Protein AF-A0A645IFI9-F1 (afdb_monomer)

Secondary structure (DSSP, 8-state):
-EEE-TT--EEE--GGGEEEEEEETTEEEEEESS-EEEESS-HHHHHHHHGGGTEEE-SSSEEEEGGGEEEEEEEGGGEEEEEETTS-EEEEPTTTHHHHHHHHT-

Sequence (106 aa):
MYAWDADKSTILLSPATVLYAESVEENTFLYCKKVVYQTPLTLAELELRCSALGFQRVSRTMVANLHRIHSLKSCAAARIEATMENGERIMVSRHYAPLLKERLGV

Solvent-accessible surface area (backbone atoms only — not comparable to full-atom values): 5799 Å² total; per-residue (Å²): 83,71,29,24,46,92,85,66,48,83,40,86,43,60,72,88,58,40,40,33,33,40,56,55,94,94,40,28,34,38,38,32,80,88,53,65,29,38,32,92,57,49,68,68,53,47,27,67,78,32,37,95,70,33,28,36,65,26,43,100,47,33,30,36,20,61,84,37,52,66,48,79,40,87,42,82,84,62,19,31,40,38,28,31,75,71,69,52,74,45,71,25,34,51,88,29,34,62,61,54,29,58,78,69,76,99

pLDDT: mean 95.74, std 3.39, range [74.69, 98.56]

Structure (mmCIF, N/CA/C/O backbone):
data_AF-A0A645IFI9-F1
#
_entry.id   AF-A0A645IFI9-F1
#
loop_
_atom_site.group_PDB
_atom_site.id
_atom_site.type_symbol
_atom_site.label_atom_id
_atom_site.label_alt_id
_atom_site.label_comp_id
_atom_site.label_asym_id
_atom_site.label_entity_id
_atom_site.label_seq_id
_atom_site.pdbx_PDB_ins_code
_atom_site.Cartn_x
_atom_site.Cartn_y
_atom_site.Cartn_z
_atom_site.occupancy
_atom_site.B_iso_or_equiv
_atom_site.auth_seq_id
_atom_site.auth_comp_id
_atom_site.auth_asym_id
_atom_site.auth_atom_id
_atom_site.pdbx_PDB_model_num
ATOM 1 N N . MET A 1 1 ? -5.487 -5.945 12.256 1.00 92.69 1 MET A N 1
ATOM 2 C CA . MET A 1 1 ? -5.023 -4.611 12.688 1.00 92.69 1 MET A CA 1
ATOM 3 C C . MET A 1 1 ? -6.231 -3.780 13.081 1.00 92.69 1 MET A C 1
ATOM 5 O O . MET A 1 1 ? -7.289 -3.997 12.504 1.00 92.69 1 MET A O 1
ATOM 9 N N . TYR A 1 2 ? -6.093 -2.887 14.060 1.00 94.12 2 TYR A N 1
ATOM 10 C CA . TYR A 1 2 ? -7.174 -1.967 14.419 1.00 94.12 2 TYR A CA 1
ATOM 11 C C . TYR A 1 2 ? -7.282 -0.843 13.390 1.00 94.12 2 TYR A C 1
ATOM 13 O O . TYR A 1 2 ? -6.267 -0.286 12.955 1.00 94.12 2 TYR A O 1
ATOM 21 N N . ALA A 1 3 ? -8.514 -0.533 13.009 1.00 97.19 3 ALA A N 1
ATOM 22 C CA . ALA A 1 3 ? -8.846 0.558 12.112 1.00 97.19 3 ALA A CA 1
ATOM 23 C C . ALA A 1 3 ? -10.213 1.149 12.489 1.00 97.19 3 ALA A C 1
ATOM 25 O O . ALA A 1 3 ? -10.975 0.524 13.226 1.00 97.19 3 ALA A O 1
ATOM 26 N N . TRP A 1 4 ? -10.516 2.335 11.978 1.00 97.75 4 TRP A N 1
ATOM 27 C CA . TRP A 1 4 ? -11.782 3.032 12.145 1.00 97.75 4 TRP A CA 1
ATOM 28 C C . TRP A 1 4 ? -12.462 3.207 10.796 1.00 97.75 4 TRP A C 1
ATOM 30 O O . TRP A 1 4 ? -11.810 3.581 9.821 1.00 97.75 4 TRP A O 1
ATOM 40 N N . ASP A 1 5 ? -13.756 2.928 10.737 1.00 95.69 5 ASP A N 1
ATOM 41 C CA . ASP A 1 5 ? -14.582 3.262 9.578 1.00 95.69 5 ASP A CA 1
ATOM 42 C C . ASP A 1 5 ? -15.002 4.746 9.586 1.00 95.69 5 ASP A C 1
ATOM 44 O O . ASP A 1 5 ? -14.524 5.551 10.395 1.00 95.69 5 ASP A O 1
ATOM 48 N N . ALA A 1 6 ? -15.882 5.120 8.654 1.00 92.31 6 ALA A N 1
ATOM 49 C CA . ALA A 1 6 ? -16.400 6.482 8.535 1.00 92.31 6 ALA A CA 1
ATOM 50 C C . ALA A 1 6 ? -17.181 6.939 9.782 1.00 92.31 6 ALA A C 1
ATOM 52 O O . ALA A 1 6 ? -17.129 8.119 10.127 1.00 92.31 6 ALA A O 1
ATOM 53 N N . ASP A 1 7 ? -17.819 6.006 10.493 1.00 94.88 7 ASP A N 1
ATOM 54 C CA . ASP A 1 7 ? -18.601 6.261 11.706 1.00 94.88 7 ASP A CA 1
ATOM 55 C C . ASP A 1 7 ? -17.737 6.220 12.981 1.00 94.88 7 ASP A C 1
ATOM 57 O O . ASP A 1 7 ? -18.254 6.282 14.096 1.00 94.88 7 ASP A O 1
ATOM 61 N N . LYS A 1 8 ? -16.405 6.124 12.832 1.00 91.88 8 LYS A N 1
ATOM 62 C CA . LYS A 1 8 ? -15.420 6.010 13.922 1.00 91.88 8 LYS A CA 1
ATOM 63 C C . LYS A 1 8 ? -15.587 4.753 14.782 1.00 91.88 8 LYS A C 1
ATOM 65 O O . LYS A 1 8 ? -15.051 4.685 15.892 1.00 91.88 8 LYS A O 1
ATOM 70 N N . SER A 1 9 ? -16.240 3.719 14.259 1.00 95.50 9 SER A N 1
ATOM 71 C CA . SER A 1 9 ? -16.322 2.419 14.922 1.00 95.50 9 SER A CA 1
ATOM 72 C C . SER A 1 9 ? -14.996 1.676 14.796 1.00 95.50 9 SER A C 1
ATOM 74 O O . SER A 1 9 ? -14.354 1.689 13.748 1.00 95.50 9 SER A O 1
ATOM 76 N N . THR A 1 10 ? -14.558 1.018 15.873 1.00 96.31 10 THR A N 1
ATOM 77 C CA . THR A 1 10 ? -13.318 0.227 15.851 1.00 96.31 10 THR A CA 1
ATOM 78 C C . THR A 1 10 ? -13.565 -1.121 15.182 1.00 96.31 10 THR A C 1
ATOM 80 O O . THR A 1 10 ? -14.354 -1.927 15.670 1.00 96.31 10 THR A O 1
ATOM 83 N N . ILE A 1 11 ? -12.832 -1.391 14.104 1.00 96.06 11 ILE A N 1
ATOM 84 C CA . ILE A 1 11 ? -12.911 -2.621 13.319 1.00 96.06 11 ILE A CA 1
ATOM 85 C C . ILE A 1 11 ? -11.590 -3.391 13.411 1.00 96.06 11 ILE A C 1
ATOM 87 O O . ILE A 1 11 ? -10.494 -2.825 13.335 1.00 96.06 11 ILE A O 1
ATOM 91 N N . LEU A 1 12 ? -11.692 -4.716 13.535 1.00 95.69 12 LEU A N 1
ATOM 92 C CA . LEU A 1 12 ? -10.567 -5.629 13.350 1.00 95.69 12 LEU A CA 1
ATOM 93 C C . LEU A 1 12 ? -10.425 -5.968 11.865 1.00 95.69 12 LEU A C 1
ATOM 95 O O . LEU A 1 12 ? -11.126 -6.826 11.335 1.00 95.69 12 LEU A O 1
ATOM 99 N N . LEU A 1 13 ? -9.493 -5.296 11.193 1.00 95.62 13 LEU A N 1
ATOM 100 C CA . LEU A 1 13 ? -9.252 -5.478 9.767 1.00 95.62 13 LEU A CA 1
ATOM 101 C C . LEU A 1 13 ? -8.159 -6.524 9.516 1.00 95.62 13 LEU A C 1
ATOM 103 O O . LEU A 1 13 ? -7.069 -6.459 10.098 1.00 95.62 13 LEU A O 1
ATOM 107 N N . SER A 1 14 ? -8.421 -7.480 8.626 1.00 95.56 14 SER A N 1
ATOM 108 C CA . SER A 1 14 ? -7.395 -8.425 8.175 1.00 95.56 14 SER A CA 1
ATOM 109 C C . SER A 1 14 ? -6.396 -7.717 7.247 1.00 95.56 14 SER A C 1
ATOM 111 O O . SER A 1 14 ? -6.821 -7.091 6.279 1.00 95.56 14 SER A O 1
ATOM 113 N N . PRO A 1 15 ? -5.068 -7.828 7.454 1.00 95.19 15 PRO A N 1
ATOM 114 C CA . PRO A 1 15 ? -4.093 -7.235 6.532 1.00 95.19 15 PRO A CA 1
ATOM 115 C C . PRO A 1 15 ? -4.225 -7.737 5.097 1.00 95.19 15 PRO A C 1
ATOM 117 O O . PRO A 1 15 ? -3.938 -7.005 4.155 1.00 95.19 15 PRO A O 1
ATOM 120 N N . ALA A 1 16 ? -4.722 -8.962 4.919 1.00 94.44 16 ALA A N 1
ATOM 121 C CA . ALA A 1 16 ? -4.931 -9.535 3.603 1.00 94.44 16 ALA A CA 1
ATOM 122 C C . ALA A 1 16 ? -6.016 -8.805 2.794 1.00 94.44 16 ALA A C 1
ATOM 124 O O . ALA A 1 16 ? -6.028 -8.960 1.578 1.00 94.44 16 ALA A O 1
ATOM 125 N N . THR A 1 17 ? -6.926 -8.040 3.411 1.00 96.06 17 THR A N 1
ATOM 126 C CA . THR A 1 17 ? -7.981 -7.303 2.686 1.00 96.06 17 THR A CA 1
ATOM 127 C C . THR A 1 17 ? -7.553 -5.902 2.253 1.00 96.06 17 THR A C 1
ATOM 129 O O . THR A 1 17 ? -8.258 -5.276 1.461 1.00 96.06 17 THR A O 1
ATOM 132 N N . VAL A 1 18 ? -6.419 -5.414 2.762 1.00 98.06 18 VAL A N 1
ATOM 133 C CA . VAL A 1 18 ? -5.866 -4.095 2.442 1.00 98.06 18 VAL A CA 1
ATOM 134 C C . VAL A 1 18 ? -5.061 -4.186 1.148 1.00 98.06 18 VAL A C 1
ATOM 136 O O . VAL A 1 18 ? -4.163 -5.021 1.021 1.00 98.06 18 VAL A O 1
ATOM 139 N N . LEU A 1 19 ? -5.387 -3.318 0.194 1.00 98.44 19 LEU A N 1
ATOM 140 C CA . LEU A 1 19 ? -4.702 -3.209 -1.092 1.00 98.44 19 LEU A CA 1
ATOM 141 C C . LEU A 1 19 ? -3.467 -2.318 -0.954 1.00 98.44 19 LEU A C 1
ATOM 143 O O . LEU A 1 19 ? -2.364 -2.706 -1.330 1.00 98.44 19 LEU A O 1
ATOM 147 N N . TYR A 1 20 ? -3.643 -1.139 -0.373 1.00 98.56 20 TYR A N 1
ATOM 148 C CA . TYR A 1 20 ? -2.560 -0.222 -0.054 1.00 98.56 20 TYR A CA 1
ATOM 149 C C . TYR A 1 20 ? -2.958 0.680 1.111 1.00 98.56 20 TYR A C 1
ATOM 151 O O . TYR A 1 20 ? -4.119 0.749 1.514 1.00 98.56 20 TYR A O 1
ATOM 159 N N . ALA A 1 21 ? -1.967 1.360 1.663 1.00 98.50 21 ALA A N 1
ATOM 160 C CA . ALA A 1 21 ? -2.129 2.393 2.658 1.00 98.50 21 ALA A CA 1
ATOM 161 C C . ALA A 1 21 ? -1.524 3.699 2.151 1.00 98.50 21 ALA A C 1
ATOM 163 O O . ALA A 1 21 ? -0.486 3.688 1.484 1.00 98.50 21 ALA A O 1
ATOM 164 N N . GLU A 1 22 ? -2.148 4.812 2.506 1.00 98.44 22 GLU A N 1
ATOM 165 C CA . GLU A 1 22 ? -1.699 6.159 2.170 1.00 98.44 22 GLU A CA 1
ATOM 166 C C . GLU A 1 22 ? -1.699 7.030 3.421 1.00 98.44 22 GLU A C 1
ATOM 168 O O . GLU A 1 22 ? -2.560 6.870 4.283 1.00 98.44 22 GLU A O 1
ATOM 173 N N . SER A 1 23 ? -0.742 7.950 3.526 1.00 98.12 23 SER A N 1
ATOM 174 C CA . SER A 1 23 ? -0.801 9.015 4.522 1.00 98.12 23 SER A CA 1
ATOM 175 C C . SER A 1 23 ? -1.229 10.320 3.871 1.00 98.12 23 SER A C 1
ATOM 177 O O . SER A 1 23 ? -0.610 10.760 2.901 1.00 98.12 23 SER A O 1
ATOM 179 N N . VAL A 1 24 ? -2.274 10.919 4.439 1.00 97.19 24 VAL A N 1
ATOM 180 C CA . VAL A 1 24 ? -2.867 12.195 4.036 1.00 97.19 24 VAL A CA 1
ATOM 181 C C . VAL A 1 24 ? -3.019 13.035 5.299 1.00 97.19 24 VAL A C 1
ATOM 183 O O . VAL A 1 24 ? -3.653 12.584 6.249 1.00 97.19 24 VAL A O 1
ATOM 186 N N . GLU A 1 25 ? -2.412 14.226 5.319 1.00 92.12 25 GLU A N 1
ATOM 187 C CA . GLU A 1 25 ? -2.508 15.183 6.437 1.00 92.12 25 GLU A CA 1
ATOM 188 C C . GLU A 1 25 ? -2.312 14.514 7.811 1.00 92.12 25 GLU A C 1
ATOM 190 O O . GLU A 1 25 ? -3.201 14.517 8.657 1.00 92.12 25 GLU A O 1
ATOM 195 N N . GLU A 1 26 ? -1.158 13.860 7.993 1.00 91.31 26 GLU A N 1
ATOM 196 C CA . GLU A 1 26 ? -0.740 13.148 9.221 1.00 91.31 26 GLU A CA 1
ATOM 197 C C . GLU A 1 26 ? -1.529 11.874 9.567 1.00 91.31 26 GLU A C 1
ATOM 199 O O . GLU A 1 26 ? -1.102 11.087 10.410 1.00 91.31 26 GLU A O 1
ATOM 204 N N . ASN A 1 27 ? -2.628 11.603 8.869 1.00 96.81 27 ASN A N 1
ATOM 205 C CA . ASN A 1 27 ? -3.454 10.424 9.083 1.00 96.81 27 ASN A CA 1
ATOM 206 C C . ASN A 1 27 ? -3.075 9.304 8.115 1.00 96.81 27 ASN A C 1
ATOM 208 O O . ASN A 1 27 ? -2.720 9.569 6.967 1.00 96.81 27 ASN A O 1
ATOM 212 N N . THR A 1 28 ? -3.180 8.049 8.557 1.00 98.25 28 THR A N 1
ATOM 213 C CA . THR A 1 28 ? -2.980 6.872 7.700 1.00 98.25 28 THR A CA 1
ATOM 214 C C . THR A 1 28 ? -4.318 6.230 7.357 1.00 98.25 28 THR A C 1
ATOM 216 O O . THR A 1 28 ? -5.100 5.876 8.243 1.00 98.25 28 THR A O 1
ATOM 219 N N . PHE A 1 29 ? -4.542 6.017 6.066 1.00 98.44 29 PHE A N 1
ATOM 220 C CA . PHE A 1 29 ? -5.727 5.387 5.505 1.00 98.44 29 PHE A CA 1
ATOM 221 C C . PHE A 1 29 ? -5.372 4.044 4.871 1.00 98.44 29 PHE A C 1
ATOM 223 O O . PHE A 1 29 ? -4.332 3.903 4.234 1.00 98.44 29 PHE A O 1
ATOM 230 N N . LEU A 1 30 ? -6.244 3.056 5.049 1.00 98.38 30 LEU A N 1
ATOM 231 C CA . LEU A 1 30 ? -6.158 1.701 4.522 1.00 98.38 30 LEU A CA 1
ATOM 232 C C . LEU A 1 30 ? -7.234 1.530 3.453 1.00 98.38 30 LEU A C 1
ATOM 234 O O . LEU A 1 30 ? -8.426 1.475 3.763 1.00 98.38 30 LEU A O 1
ATOM 238 N N . TYR A 1 31 ? -6.810 1.408 2.203 1.00 98.38 31 TYR A N 1
ATOM 239 C CA . TYR A 1 31 ? -7.695 1.216 1.064 1.00 98.38 31 TYR A CA 1
ATOM 240 C C . TYR A 1 31 ? -7.928 -0.279 0.861 1.00 98.38 31 TYR A C 1
ATOM 242 O O . TYR A 1 31 ? -7.001 -1.049 0.594 1.00 98.38 31 TYR A O 1
ATOM 250 N N . CYS A 1 32 ? -9.177 -0.705 1.028 1.00 97.62 32 CYS A N 1
ATOM 251 C CA . CYS A 1 32 ? -9.638 -2.048 0.684 1.00 97.62 32 CYS A CA 1
ATOM 252 C C . CYS A 1 32 ? -10.426 -1.996 -0.634 1.00 97.62 32 CYS A C 1
ATOM 254 O O . CYS A 1 32 ? -10.633 -0.936 -1.210 1.00 97.62 32 CYS A O 1
ATOM 256 N N . LYS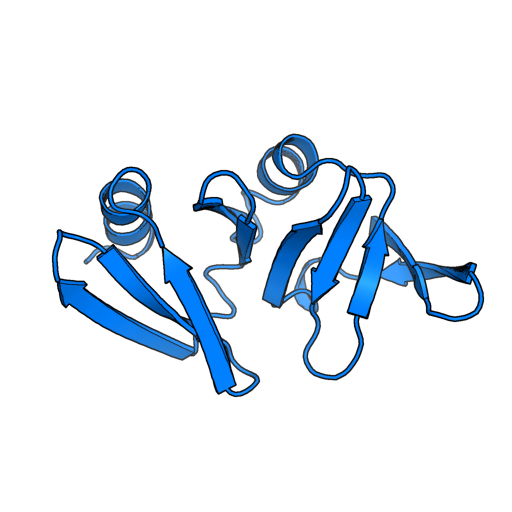 A 1 33 ? -10.944 -3.138 -1.101 1.00 96.62 33 LYS A N 1
ATOM 257 C CA . LYS A 1 33 ? -11.658 -3.212 -2.393 1.00 96.62 33 LYS A CA 1
ATOM 258 C C . LYS A 1 33 ? -12.829 -2.236 -2.562 1.00 96.62 33 LYS A C 1
ATOM 260 O O . LYS A 1 33 ? -13.135 -1.881 -3.692 1.00 96.62 33 LYS A O 1
ATOM 265 N N . LYS A 1 34 ? -13.526 -1.883 -1.478 1.00 94.94 34 LYS A N 1
ATOM 266 C CA . LYS A 1 34 ? -14.752 -1.060 -1.518 1.00 94.94 34 LYS A CA 1
ATOM 267 C C . LYS A 1 34 ? -14.844 -0.005 -0.419 1.00 94.94 34 LYS A C 1
ATOM 269 O O . LYS A 1 34 ? -15.732 0.834 -0.467 1.00 94.94 34 LYS A O 1
ATOM 274 N N . VAL A 1 35 ? -14.004 -0.108 0.605 1.00 96.19 35 VAL A N 1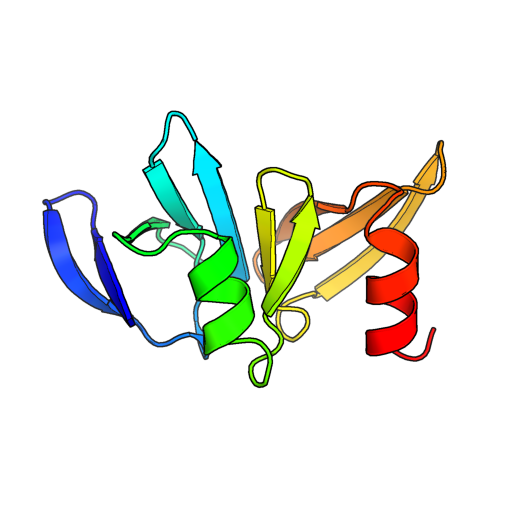
ATOM 275 C CA . VAL A 1 35 ? -14.119 0.680 1.833 1.00 96.19 35 VAL A CA 1
ATOM 276 C C . VAL A 1 35 ? -12.730 1.161 2.209 1.00 96.19 35 VAL A C 1
ATOM 278 O O . VAL A 1 35 ? -11.752 0.427 2.043 1.00 96.19 35 VAL A O 1
ATOM 281 N N . VAL A 1 36 ? -12.667 2.383 2.720 1.00 97.44 36 VAL A N 1
ATOM 282 C CA . VAL A 1 36 ? -11.458 2.982 3.271 1.00 97.44 36 VAL A CA 1
ATOM 283 C C . VAL A 1 36 ? -11.613 3.052 4.782 1.00 97.44 36 VAL A C 1
ATOM 285 O O . VAL A 1 36 ? -12.671 3.429 5.282 1.00 97.44 36 VAL A O 1
ATOM 288 N N . TYR A 1 37 ? -10.556 2.686 5.497 1.00 98.19 37 TYR A N 1
ATOM 289 C CA . TYR A 1 37 ? -10.496 2.788 6.952 1.00 98.19 37 TYR A CA 1
ATOM 290 C C . TYR A 1 37 ? -9.339 3.689 7.367 1.00 98.19 37 TYR A C 1
ATOM 292 O O . TYR A 1 37 ? -8.320 3.735 6.688 1.00 98.19 37 TYR A O 1
ATOM 300 N N . GLN A 1 38 ? -9.447 4.359 8.504 1.00 98.12 38 GLN A N 1
ATOM 301 C CA . GLN A 1 38 ? -8.328 5.058 9.134 1.00 98.12 38 GLN A CA 1
ATOM 302 C C . GLN A 1 38 ? -7.633 4.126 10.132 1.00 98.12 38 GLN A C 1
ATOM 304 O O . GLN A 1 38 ? -8.285 3.304 10.760 1.00 98.12 38 GLN A O 1
ATOM 309 N N . THR A 1 39 ? -6.322 4.231 10.328 1.00 97.88 39 THR A N 1
ATOM 310 C CA . THR A 1 39 ? -5.602 3.436 11.337 1.00 97.88 39 THR A CA 1
ATOM 311 C C . THR A 1 39 ? -4.665 4.317 12.163 1.00 97.88 39 THR A C 1
ATOM 313 O O . THR A 1 39 ? -4.135 5.288 11.625 1.00 97.88 39 THR A O 1
ATOM 316 N N . PRO A 1 40 ? -4.423 3.997 13.452 1.00 96.62 40 PRO A N 1
ATOM 317 C CA . PRO A 1 40 ? -3.392 4.681 14.233 1.00 96.62 40 PRO A CA 1
ATOM 318 C C . PRO A 1 40 ? -1.970 4.302 13.801 1.00 96.62 40 PRO A C 1
ATOM 320 O O . PRO A 1 40 ? -1.013 4.930 14.238 1.00 96.62 40 PRO A O 1
ATOM 323 N N . LEU A 1 41 ? -1.814 3.246 12.995 1.00 97.31 41 LEU A N 1
ATOM 324 C CA . LEU A 1 41 ? -0.507 2.791 12.547 1.00 97.31 41 LEU A CA 1
ATOM 325 C C . LEU A 1 41 ? 0.086 3.764 11.531 1.00 97.31 41 LEU A C 1
ATOM 327 O O . LEU A 1 41 ? -0.569 4.192 10.579 1.00 97.31 41 LEU A O 1
ATOM 331 N N . THR A 1 42 ? 1.369 4.051 11.689 1.00 97.62 42 THR A N 1
ATOM 332 C CA . THR A 1 42 ? 2.144 4.743 10.663 1.00 97.62 42 THR A CA 1
ATOM 333 C C . THR A 1 42 ? 2.426 3.813 9.485 1.00 97.62 42 THR A C 1
ATOM 335 O O . THR A 1 42 ? 2.385 2.583 9.581 1.00 97.62 42 THR A O 1
ATOM 338 N N . LEU A 1 43 ? 2.796 4.399 8.350 1.00 97.88 43 LEU A N 1
ATOM 339 C CA . LEU A 1 43 ? 3.201 3.628 7.178 1.00 97.88 43 LEU A CA 1
ATOM 340 C C . LEU A 1 43 ? 4.449 2.764 7.436 1.00 97.88 43 LEU A C 1
ATOM 342 O O . LEU A 1 43 ? 4.529 1.651 6.924 1.00 97.88 43 LEU A O 1
ATOM 346 N N . ALA A 1 44 ? 5.386 3.245 8.259 1.00 97.25 44 ALA A N 1
ATOM 347 C CA . ALA A 1 44 ? 6.569 2.479 8.653 1.00 97.25 44 ALA A CA 1
ATOM 348 C C . ALA A 1 44 ? 6.194 1.251 9.497 1.00 97.25 44 ALA A C 1
ATOM 350 O O . ALA A 1 44 ? 6.713 0.159 9.283 1.00 97.25 44 ALA A O 1
ATOM 351 N N . GLU A 1 45 ? 5.244 1.402 10.422 1.00 97.50 45 GLU A N 1
ATOM 352 C CA . GLU A 1 45 ? 4.741 0.276 11.207 1.00 97.50 45 GLU A CA 1
ATOM 353 C C . GLU A 1 45 ? 3.964 -0.727 10.358 1.00 97.50 45 GLU A C 1
ATOM 355 O O . GLU A 1 45 ? 4.106 -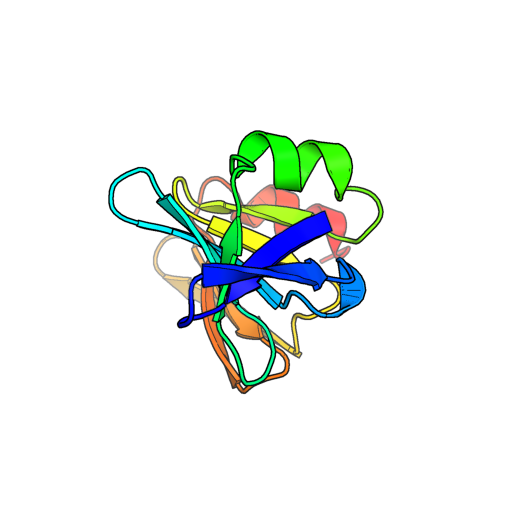1.928 10.573 1.00 97.50 45 GLU A O 1
ATOM 360 N N . LEU A 1 46 ? 3.155 -0.264 9.401 1.00 97.56 46 LEU A N 1
ATOM 361 C CA . LEU A 1 46 ? 2.441 -1.149 8.478 1.00 97.56 46 LEU A CA 1
ATOM 362 C C . LEU A 1 46 ? 3.416 -1.990 7.653 1.00 97.56 46 LEU A C 1
ATOM 364 O O . LEU A 1 46 ? 3.251 -3.206 7.575 1.00 97.56 46 LEU A O 1
ATOM 368 N N . GLU A 1 47 ? 4.446 -1.361 7.088 1.00 96.62 47 GLU A N 1
ATOM 369 C CA . GLU A 1 47 ? 5.496 -2.060 6.349 1.00 96.62 47 GLU A CA 1
ATOM 370 C C . GLU A 1 47 ? 6.234 -3.070 7.234 1.00 96.62 47 GLU A C 1
ATOM 372 O O . GLU A 1 47 ? 6.337 -4.237 6.867 1.00 96.62 47 GLU A O 1
ATOM 377 N N . LEU A 1 48 ? 6.680 -2.669 8.428 1.00 96.75 48 LEU A N 1
ATOM 378 C CA . LEU A 1 48 ? 7.418 -3.550 9.336 1.00 96.75 48 LEU A CA 1
ATOM 379 C C . LEU A 1 48 ? 6.575 -4.751 9.791 1.00 96.75 48 LEU A C 1
ATOM 381 O O . LEU A 1 48 ? 7.016 -5.895 9.703 1.00 96.75 48 LEU A O 1
ATOM 385 N N . ARG A 1 49 ? 5.349 -4.498 10.267 1.00 95.81 49 ARG A N 1
ATOM 386 C CA . ARG A 1 49 ? 4.471 -5.525 10.851 1.00 95.81 49 ARG A CA 1
ATOM 387 C C . ARG A 1 49 ? 3.894 -6.469 9.796 1.00 95.81 49 ARG A C 1
ATOM 389 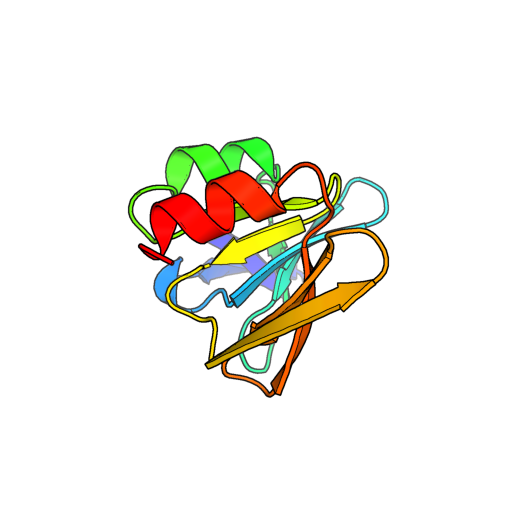O O . ARG A 1 49 ? 3.590 -7.613 10.119 1.00 95.81 49 ARG A O 1
ATOM 396 N N . CYS A 1 50 ? 3.715 -5.996 8.560 1.00 96.31 50 CYS A N 1
ATOM 397 C CA . CYS A 1 50 ? 3.050 -6.746 7.492 1.00 96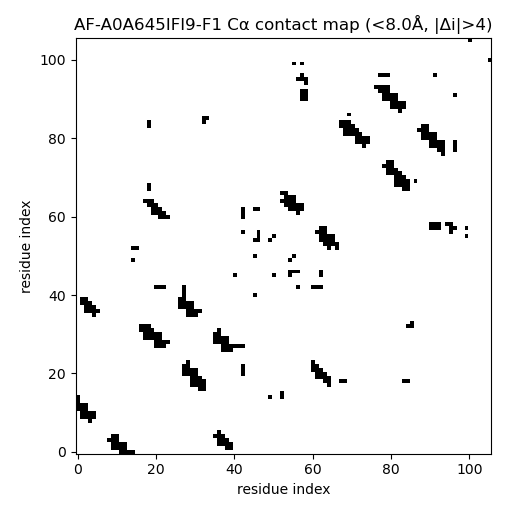.31 50 CYS A CA 1
ATOM 398 C C . CYS A 1 50 ? 3.975 -7.063 6.304 1.00 96.31 50 CYS A C 1
ATOM 400 O O . CYS A 1 50 ? 3.484 -7.468 5.251 1.00 96.31 50 CYS A O 1
ATOM 402 N N . SER A 1 51 ? 5.298 -6.927 6.456 1.00 93.88 51 SER A N 1
ATOM 403 C CA . SER A 1 51 ? 6.283 -7.218 5.399 1.00 93.88 51 SER A CA 1
ATOM 404 C C . SER A 1 51 ? 6.118 -8.631 4.828 1.00 93.88 51 SER A C 1
ATOM 406 O O . SER A 1 51 ? 6.029 -8.810 3.616 1.00 93.88 51 SER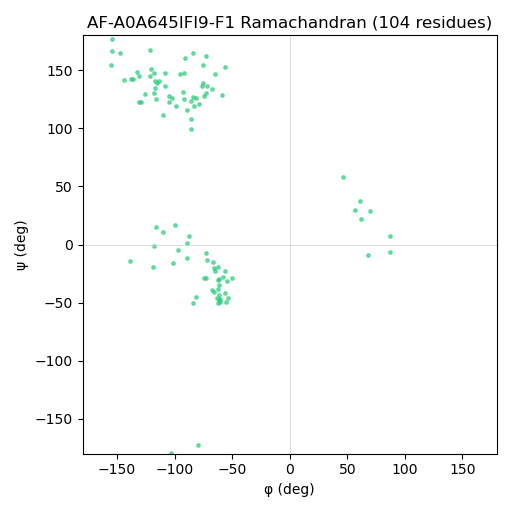 A O 1
ATOM 408 N N . ALA A 1 52 ? 5.958 -9.632 5.705 1.00 93.38 52 ALA A N 1
ATOM 409 C CA . ALA A 1 52 ? 5.722 -11.026 5.315 1.00 93.38 52 ALA A CA 1
ATOM 410 C C . ALA A 1 52 ? 4.364 -11.256 4.619 1.00 93.38 52 ALA A C 1
ATOM 412 O O . ALA A 1 52 ? 4.154 -12.298 4.009 1.00 93.38 52 ALA A O 1
ATOM 413 N N . LEU A 1 53 ? 3.445 -10.290 4.708 1.00 94.69 53 LEU A N 1
ATOM 414 C CA . LEU A 1 53 ? 2.142 -10.290 4.038 1.00 94.69 53 LEU A CA 1
ATOM 415 C C . LEU A 1 53 ? 2.152 -9.425 2.768 1.00 94.69 53 LEU A C 1
ATOM 417 O O . LEU A 1 53 ? 1.089 -9.040 2.282 1.00 94.69 53 LEU A O 1
ATOM 421 N N . GLY A 1 54 ? 3.341 -9.092 2.260 1.00 94.69 54 GLY A N 1
ATOM 422 C CA . GLY A 1 54 ? 3.529 -8.375 1.005 1.00 94.69 54 GLY A CA 1
ATOM 423 C C . GLY A 1 54 ? 3.504 -6.856 1.128 1.00 94.69 54 GLY A C 1
ATOM 424 O O . GLY A 1 54 ? 3.515 -6.188 0.102 1.00 94.69 54 GLY A O 1
ATOM 425 N N . PHE A 1 55 ? 3.471 -6.278 2.331 1.00 97.38 55 PHE A N 1
ATOM 426 C CA . PHE A 1 55 ? 3.480 -4.822 2.476 1.00 97.38 55 PHE A CA 1
ATOM 427 C C . PHE A 1 55 ? 4.880 -4.267 2.190 1.00 97.38 55 PHE A C 1
ATOM 429 O O . PHE A 1 55 ? 5.872 -4.714 2.768 1.00 97.38 55 PHE A O 1
ATOM 436 N N . GLN A 1 56 ? 4.955 -3.283 1.295 1.00 96.69 56 GLN A N 1
ATOM 437 C CA . GLN A 1 56 ? 6.196 -2.600 0.937 1.00 96.69 56 GLN A CA 1
ATOM 438 C C . GLN A 1 56 ? 5.961 -1.116 0.668 1.00 96.69 56 GLN A C 1
ATOM 440 O O . GLN A 1 56 ? 4.977 -0.730 0.030 1.00 96.69 56 GLN A O 1
ATOM 445 N N . ARG A 1 57 ? 6.901 -0.269 1.090 1.00 97.56 57 ARG A N 1
ATOM 446 C CA . ARG A 1 57 ? 6.945 1.136 0.693 1.00 97.56 57 ARG A CA 1
ATOM 447 C C . ARG A 1 57 ? 7.053 1.271 -0.826 1.00 97.56 57 ARG A C 1
ATOM 449 O O . ARG A 1 57 ? 7.935 0.696 -1.459 1.00 97.56 57 ARG A O 1
ATOM 456 N N . VAL A 1 58 ? 6.171 2.078 -1.410 1.00 97.50 58 VAL A N 1
ATOM 457 C CA . VAL A 1 58 ? 6.185 2.389 -2.854 1.00 97.50 58 VAL A CA 1
ATOM 458 C C . VAL A 1 58 ? 6.392 3.880 -3.130 1.00 97.50 58 VAL A C 1
ATOM 460 O O . VAL A 1 58 ? 6.832 4.279 -4.213 1.00 97.50 58 VAL A O 1
ATOM 463 N N . SER A 1 59 ? 6.142 4.725 -2.133 1.00 97.56 59 SER A N 1
ATOM 464 C CA . SER A 1 59 ? 6.415 6.160 -2.166 1.00 97.56 59 SER A CA 1
ATOM 465 C C . SER A 1 59 ? 6.626 6.695 -0.745 1.00 97.56 59 SER A C 1
ATOM 467 O O . SER A 1 59 ? 6.447 5.977 0.238 1.00 97.56 59 SER A O 1
ATOM 469 N N . ARG A 1 60 ? 6.951 7.988 -0.615 1.00 96.31 60 ARG A N 1
ATOM 470 C CA . ARG A 1 60 ? 7.022 8.658 0.697 1.00 96.31 60 ARG A CA 1
ATOM 471 C C . ARG A 1 60 ? 5.690 8.685 1.445 1.00 96.31 60 ARG A C 1
ATOM 473 O O . ARG A 1 60 ? 5.710 8.877 2.653 1.00 96.31 60 ARG A O 1
ATOM 480 N N . THR A 1 61 ? 4.571 8.503 0.752 1.00 97.56 61 THR A N 1
ATOM 481 C CA . THR A 1 61 ? 3.220 8.586 1.316 1.00 97.56 61 THR A CA 1
ATOM 482 C C . THR A 1 61 ? 2.452 7.275 1.206 1.00 97.56 61 THR A C 1
ATOM 484 O O . THR A 1 61 ? 1.348 7.215 1.720 1.00 97.56 61 THR A O 1
ATOM 487 N N . MET A 1 62 ? 3.009 6.203 0.620 1.00 98.06 62 MET A N 1
ATOM 488 C CA . MET A 1 62 ? 2.256 4.963 0.370 1.00 98.06 62 MET A CA 1
ATOM 489 C C . MET A 1 62 ? 3.014 3.666 0.672 1.00 98.06 62 MET A C 1
ATOM 491 O O . MET A 1 62 ? 4.220 3.540 0.427 1.00 98.06 62 MET A O 1
ATOM 495 N N . VAL A 1 63 ? 2.281 2.687 1.200 1.00 98.38 63 VAL A N 1
ATOM 496 C CA . VAL A 1 63 ? 2.677 1.273 1.305 1.00 98.38 63 VAL A CA 1
ATOM 497 C C . VAL A 1 63 ? 1.689 0.466 0.478 1.00 98.38 63 VAL A C 1
ATOM 499 O O . VAL A 1 63 ? 0.491 0.633 0.652 1.00 98.38 63 VAL A O 1
ATOM 502 N N . ALA A 1 64 ? 2.159 -0.410 -0.400 1.00 98.19 64 ALA A N 1
ATOM 503 C CA . ALA A 1 64 ? 1.297 -1.291 -1.181 1.00 98.19 64 ALA A CA 1
ATOM 504 C C . ALA A 1 64 ? 1.422 -2.734 -0.696 1.00 98.19 64 ALA A C 1
ATOM 506 O O . ALA A 1 64 ? 2.508 -3.152 -0.294 1.00 98.19 64 ALA A O 1
ATOM 507 N N . ASN A 1 65 ? 0.335 -3.499 -0.776 1.00 97.69 65 ASN A N 1
ATOM 508 C CA . ASN A 1 65 ? 0.384 -4.948 -0.660 1.00 97.69 65 ASN A CA 1
ATOM 509 C C . ASN A 1 65 ? 0.684 -5.552 -2.040 1.00 97.69 65 ASN A C 1
ATOM 511 O O . ASN A 1 65 ? -0.171 -5.556 -2.928 1.00 97.69 65 ASN A O 1
ATOM 515 N N . LEU A 1 66 ? 1.897 -6.076 -2.217 1.00 96.06 66 LEU A N 1
ATOM 516 C CA . LEU A 1 66 ? 2.370 -6.629 -3.487 1.00 96.06 66 LEU A CA 1
ATOM 517 C C . LEU A 1 66 ? 1.540 -7.832 -3.958 1.00 96.06 66 LEU A C 1
ATOM 519 O O . LEU A 1 66 ? 1.352 -8.007 -5.157 1.00 96.06 66 LEU A O 1
ATOM 523 N N . HIS A 1 67 ? 0.975 -8.617 -3.035 1.00 95.69 67 HIS A N 1
ATOM 524 C CA . HIS A 1 67 ? 0.109 -9.755 -3.371 1.00 95.69 67 HIS A CA 1
ATOM 525 C C . HIS A 1 67 ? -1.271 -9.337 -3.890 1.00 95.69 67 HIS A C 1
ATOM 527 O O . HIS A 1 67 ? -2.050 -10.187 -4.309 1.00 95.69 67 HIS A O 1
ATOM 533 N N . ARG A 1 68 ? -1.586 -8.038 -3.835 1.00 96.88 68 ARG A N 1
ATOM 534 C CA . ARG A 1 68 ? -2.846 -7.443 -4.296 1.00 96.88 68 ARG A CA 1
ATOM 535 C C . ARG A 1 68 ? -2.679 -6.588 -5.550 1.00 96.88 68 ARG A C 1
ATOM 537 O O . ARG A 1 68 ? -3.602 -5.862 -5.929 1.00 96.88 68 ARG A O 1
ATOM 544 N N . ILE A 1 69 ? -1.510 -6.652 -6.184 1.00 96.81 69 ILE A N 1
ATOM 545 C CA . ILE A 1 69 ? -1.249 -6.007 -7.468 1.00 96.81 69 ILE A CA 1
ATOM 546 C C . ILE A 1 69 ? -1.794 -6.905 -8.578 1.00 96.81 69 ILE A C 1
ATOM 548 O O . ILE A 1 69 ? -1.442 -8.076 -8.678 1.00 96.81 69 ILE A O 1
ATOM 552 N N . HIS A 1 70 ? -2.639 -6.336 -9.430 1.00 97.25 70 HIS A N 1
ATOM 553 C CA . HIS A 1 70 ? -3.150 -6.985 -10.630 1.00 97.25 70 HIS A CA 1
ATOM 554 C C . HIS A 1 70 ? -2.153 -6.910 -11.793 1.00 97.25 70 HIS A C 1
ATOM 556 O O . HIS A 1 70 ? -1.912 -7.904 -12.472 1.00 97.25 70 HIS A O 1
ATOM 562 N N . SER A 1 71 ? -1.561 -5.738 -12.033 1.00 96.88 71 SER A N 1
ATOM 563 C CA . SER A 1 71 ? -0.605 -5.544 -13.128 1.00 96.88 71 SER A CA 1
ATOM 564 C C . SER A 1 71 ? 0.359 -4.395 -12.859 1.00 96.88 71 SER A C 1
ATOM 566 O O . SER A 1 71 ? 0.022 -3.439 -12.1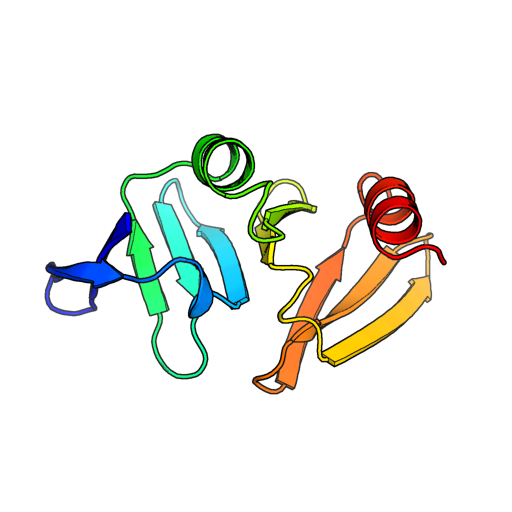60 1.00 96.88 71 SER A O 1
ATOM 568 N N . LEU A 1 72 ? 1.538 -4.453 -13.479 1.00 96.38 72 LEU A N 1
ATOM 569 C CA . LEU A 1 72 ? 2.549 -3.399 -13.436 1.00 96.38 72 LEU A CA 1
ATOM 570 C C . LEU A 1 72 ? 2.802 -2.833 -14.830 1.00 96.38 72 LEU A C 1
ATOM 572 O O . LEU A 1 72 ? 2.901 -3.576 -15.805 1.00 96.38 72 LEU A O 1
ATOM 576 N N . LYS A 1 73 ? 2.985 -1.516 -14.911 1.00 96.06 73 LYS A N 1
ATOM 577 C CA . LYS A 1 73 ? 3.364 -0.814 -16.135 1.00 96.06 73 LYS A CA 1
ATOM 578 C C . LYS A 1 73 ? 4.560 0.089 -15.867 1.00 96.06 73 LYS A C 1
ATOM 580 O O . LYS A 1 73 ? 4.513 0.967 -15.007 1.00 96.06 73 LYS A O 1
ATOM 585 N N . SER A 1 74 ? 5.640 -0.115 -16.619 1.00 95.06 74 SER A N 1
ATOM 586 C CA . SER A 1 74 ? 6.789 0.795 -16.577 1.00 95.06 74 SER A CA 1
ATOM 587 C C . SER A 1 74 ? 6.399 2.157 -17.154 1.00 95.06 74 SER A C 1
ATOM 589 O O . SER A 1 74 ? 5.788 2.240 -18.219 1.00 95.06 74 SER A O 1
ATOM 591 N N . CYS A 1 75 ? 6.777 3.222 -16.454 1.00 94.69 75 CYS A N 1
ATOM 592 C CA . CYS A 1 75 ? 6.461 4.602 -16.800 1.00 94.69 75 CYS A CA 1
ATOM 593 C C . CYS A 1 75 ? 7.740 5.426 -16.998 1.00 94.69 75 CYS A C 1
ATOM 595 O O . CYS A 1 75 ? 8.842 5.032 -16.608 1.00 94.69 75 CYS A O 1
ATOM 597 N N . ALA A 1 76 ? 7.585 6.627 -17.561 1.00 92.38 76 ALA A N 1
ATOM 598 C CA . ALA A 1 76 ? 8.682 7.579 -17.694 1.00 92.38 76 ALA A CA 1
ATOM 599 C C . ALA A 1 76 ? 9.336 7.908 -16.336 1.00 92.38 76 ALA A C 1
ATOM 601 O O . ALA A 1 76 ? 8.682 7.891 -15.283 1.00 92.38 76 ALA A O 1
ATOM 602 N N . ALA A 1 77 ? 10.622 8.269 -16.389 1.00 92.94 77 ALA A N 1
AT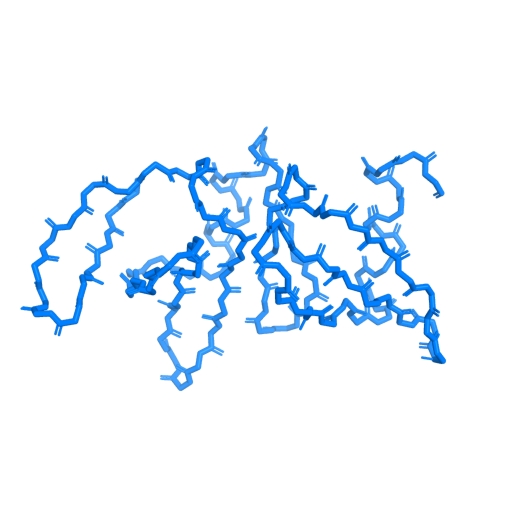OM 603 C CA . ALA A 1 77 ? 11.461 8.592 -15.232 1.00 92.94 77 ALA A CA 1
ATOM 604 C C . ALA A 1 77 ? 11.627 7.434 -14.225 1.00 92.94 77 ALA A C 1
ATOM 606 O O . ALA A 1 77 ? 11.661 7.666 -13.015 1.00 92.94 77 ALA A O 1
ATOM 607 N N . ALA A 1 78 ? 11.724 6.197 -14.730 1.00 92.38 78 ALA A N 1
ATOM 608 C CA . ALA A 1 78 ? 11.940 4.979 -13.938 1.00 92.38 78 ALA A CA 1
ATOM 609 C C . ALA A 1 78 ? 10.881 4.746 -12.842 1.00 92.38 78 ALA A C 1
ATOM 611 O O . ALA A 1 78 ? 11.161 4.165 -11.794 1.00 92.38 78 ALA A O 1
ATOM 612 N N . ARG A 1 79 ? 9.656 5.223 -13.074 1.00 95.75 79 ARG A N 1
ATOM 613 C CA . ARG A 1 79 ? 8.508 4.967 -12.200 1.00 95.75 79 ARG A CA 1
ATOM 614 C C . ARG A 1 79 ? 7.767 3.721 -12.667 1.00 95.75 79 ARG A C 1
ATOM 616 O O . ARG A 1 79 ? 7.882 3.330 -13.827 1.00 95.75 79 ARG A O 1
ATOM 623 N N . ILE A 1 80 ? 6.966 3.143 -11.782 1.00 97.12 80 ILE A N 1
ATOM 624 C CA . ILE A 1 80 ? 6.082 2.023 -12.115 1.00 97.12 80 ILE A CA 1
ATOM 625 C C . ILE A 1 80 ? 4.666 2.408 -11.696 1.00 97.12 80 ILE A C 1
ATOM 627 O O . ILE A 1 80 ? 4.456 2.866 -10.578 1.00 97.12 80 ILE A O 1
ATOM 631 N N . GLU A 1 81 ? 3.704 2.258 -12.596 1.00 97.94 81 GLU A N 1
ATOM 632 C CA . GLU A 1 81 ? 2.283 2.274 -12.252 1.00 97.94 81 GLU A CA 1
ATOM 633 C C . GLU A 1 81 ? 1.883 0.854 -11.842 1.00 97.94 81 GLU A C 1
ATOM 635 O O . GLU A 1 81 ? 2.089 -0.094 -12.603 1.00 97.94 81 GLU A O 1
ATOM 640 N N . ALA A 1 82 ? 1.342 0.700 -10.636 1.00 97.81 82 ALA A N 1
ATOM 641 C CA . ALA A 1 82 ? 0.767 -0.549 -10.161 1.00 97.81 82 ALA A CA 1
ATOM 642 C C . ALA A 1 82 ? -0.756 -0.432 -10.175 1.00 97.81 82 ALA A C 1
ATOM 644 O O . ALA A 1 82 ? -1.323 0.473 -9.568 1.00 97.81 82 ALA A O 1
ATOM 645 N N . THR A 1 83 ? -1.416 -1.338 -10.890 1.00 98.31 83 THR A N 1
ATOM 646 C CA . THR A 1 83 ? -2.874 -1.481 -10.858 1.00 98.31 83 THR A CA 1
ATOM 647 C C . THR A 1 83 ? -3.226 -2.507 -9.796 1.00 98.31 83 THR A C 1
ATOM 649 O O . THR A 1 83 ? -2.713 -3.624 -9.834 1.00 98.31 83 THR A O 1
ATOM 652 N N . MET A 1 84 ? -4.077 -2.135 -8.849 1.00 98.19 84 MET A N 1
ATOM 653 C CA . MET A 1 84 ? -4.526 -2.980 -7.745 1.00 98.19 84 MET A CA 1
ATOM 654 C C . MET A 1 84 ? -5.692 -3.878 -8.180 1.00 98.19 84 MET A C 1
ATOM 656 O O . MET A 1 84 ? -6.332 -3.631 -9.200 1.00 98.19 84 MET A O 1
ATOM 660 N N . GLU A 1 85 ? -6.013 -4.914 -7.401 1.00 97.81 85 GLU A N 1
ATOM 661 C CA . GLU A 1 85 ? -7.130 -5.837 -7.691 1.00 97.81 85 GLU A CA 1
ATOM 662 C C . GLU A 1 85 ? -8.509 -5.158 -7.856 1.00 97.81 85 GLU A C 1
ATOM 664 O O . GLU A 1 85 ? -9.402 -5.750 -8.458 1.00 97.81 85 GLU A O 1
ATOM 669 N N . ASN A 1 86 ? -8.720 -3.956 -7.307 1.00 97.25 86 ASN A N 1
ATOM 670 C CA . ASN A 1 86 ? -9.957 -3.180 -7.490 1.00 97.25 86 ASN A CA 1
ATOM 671 C C . ASN A 1 86 ? -9.922 -2.244 -8.716 1.00 97.25 86 ASN A C 1
ATOM 673 O O . ASN A 1 86 ? -10.889 -1.528 -8.954 1.00 97.25 86 ASN A O 1
ATOM 677 N N . GLY A 1 87 ? -8.830 -2.240 -9.484 1.00 97.94 87 GLY A N 1
ATOM 678 C CA . GLY A 1 87 ? -8.633 -1.377 -10.649 1.00 97.94 87 GLY A CA 1
ATOM 679 C C . GLY A 1 87 ? -8.034 -0.002 -10.340 1.00 97.94 87 GLY A C 1
ATOM 680 O O . GLY A 1 87 ? -7.694 0.721 -11.278 1.00 97.94 87 GLY A O 1
ATOM 681 N N . GLU A 1 88 ? -7.856 0.362 -9.066 1.00 98.00 88 GLU A N 1
ATOM 682 C CA . GLU A 1 88 ? -7.162 1.598 -8.695 1.00 98.00 88 GLU A CA 1
ATOM 683 C C . GLU A 1 88 ? -5.693 1.541 -9.113 1.00 98.00 88 GLU A C 1
ATOM 685 O O . GLU A 1 88 ? -5.062 0.481 -9.119 1.00 98.00 88 GLU A O 1
ATOM 690 N N . ARG A 1 89 ? -5.140 2.697 -9.479 1.00 98.06 89 ARG A N 1
ATOM 691 C CA . ARG A 1 89 ? -3.765 2.815 -9.966 1.00 98.06 89 ARG A CA 1
ATOM 692 C C . ARG A 1 89 ? -2.953 3.656 -9.007 1.00 98.06 89 ARG A C 1
ATOM 694 O O . ARG A 1 89 ? -3.302 4.801 -8.735 1.00 98.06 89 ARG A O 1
ATOM 701 N N . ILE A 1 90 ? -1.847 3.094 -8.544 1.00 97.88 90 ILE A N 1
ATOM 702 C CA . ILE A 1 90 ? -0.924 3.750 -7.625 1.00 97.88 90 ILE A CA 1
ATOM 703 C C . ILE A 1 90 ? 0.448 3.898 -8.278 1.00 97.88 90 ILE A C 1
ATOM 705 O O . ILE A 1 90 ? 0.880 3.058 -9.072 1.00 97.88 90 ILE A O 1
ATOM 709 N N . MET A 1 91 ? 1.156 4.973 -7.938 1.00 97.88 91 MET A N 1
ATOM 710 C CA . MET A 1 91 ? 2.480 5.247 -8.491 1.00 97.88 91 MET A CA 1
ATOM 711 C C . MET A 1 91 ? 3.589 4.820 -7.533 1.00 97.88 91 MET A C 1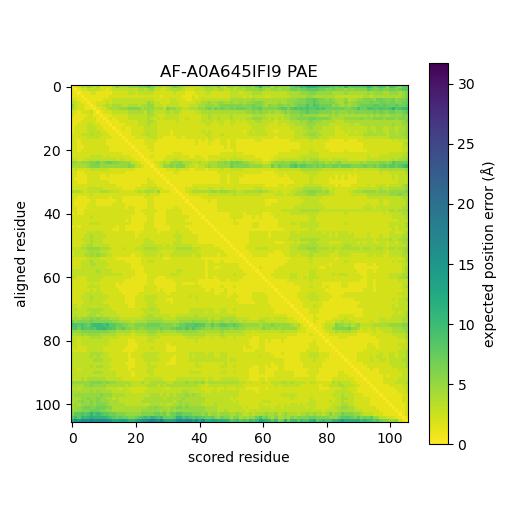
ATOM 713 O O . MET A 1 91 ? 3.760 5.382 -6.452 1.00 97.88 91 MET A O 1
ATOM 717 N N . VAL A 1 92 ? 4.420 3.888 -7.992 1.00 97.75 92 VAL A N 1
ATOM 718 C CA . VAL A 1 92 ? 5.690 3.529 -7.363 1.00 97.75 92 VAL A CA 1
ATOM 719 C C . VAL A 1 92 ? 6.748 4.524 -7.828 1.00 97.75 92 VAL A C 1
ATOM 721 O O . VAL A 1 92 ? 7.039 4.659 -9.024 1.00 97.75 92 VAL A O 1
ATOM 724 N N . SER A 1 93 ? 7.329 5.257 -6.882 1.00 97.12 93 SER A N 1
ATOM 725 C CA . SER A 1 93 ? 8.363 6.242 -7.200 1.00 97.12 93 SER A CA 1
ATOM 726 C C . SER A 1 93 ? 9.705 5.569 -7.507 1.00 97.12 93 SER A C 1
ATOM 728 O O . SER A 1 93 ? 9.998 4.476 -7.026 1.00 97.12 93 SER A O 1
ATOM 730 N N . ARG A 1 94 ? 10.546 6.253 -8.291 1.00 95.81 94 ARG A N 1
ATOM 731 C CA . ARG A 1 94 ? 11.840 5.746 -8.789 1.00 95.81 94 ARG A CA 1
ATOM 732 C C . ARG A 1 94 ? 12.766 5.147 -7.727 1.00 95.81 94 ARG A C 1
ATOM 734 O O . ARG A 1 94 ? 13.546 4.265 -8.049 1.00 95.81 94 ARG A O 1
ATOM 741 N N . HIS A 1 95 ? 12.680 5.612 -6.480 1.00 96.06 95 HIS A N 1
ATOM 742 C CA . HIS A 1 95 ? 13.509 5.105 -5.384 1.00 96.06 95 HIS A CA 1
ATOM 743 C C . HIS A 1 95 ? 13.064 3.723 -4.888 1.00 96.06 95 HIS A C 1
ATOM 745 O O . HIS A 1 95 ? 13.899 2.958 -4.425 1.00 96.06 95 HIS A O 1
ATOM 751 N N . TYR A 1 96 ? 11.776 3.389 -5.008 1.00 95.94 96 TYR A N 1
ATOM 752 C CA . TYR A 1 96 ? 11.219 2.110 -4.546 1.00 95.94 96 TYR A CA 1
ATOM 753 C C . TYR A 1 96 ? 10.996 1.108 -5.683 1.00 95.94 96 TYR A C 1
ATOM 755 O O . TYR A 1 96 ? 10.832 -0.083 -5.432 1.00 95.94 96 TYR A O 1
ATOM 763 N N . ALA A 1 97 ? 11.007 1.572 -6.936 1.00 94.31 97 ALA A N 1
ATOM 764 C CA . ALA A 1 97 ? 10.832 0.724 -8.110 1.00 94.31 97 ALA A CA 1
ATOM 765 C C . ALA A 1 97 ? 11.851 -0.438 -8.200 1.00 94.31 97 ALA A C 1
ATOM 767 O O . ALA A 1 97 ? 11.411 -1.544 -8.508 1.00 94.31 97 ALA A O 1
ATOM 768 N N . PRO A 1 98 ? 13.160 -0.259 -7.904 1.00 93.81 98 PRO A N 1
ATOM 769 C CA . PRO A 1 98 ? 14.118 -1.368 -7.928 1.00 93.81 98 PRO A CA 1
ATOM 770 C C . PRO A 1 98 ? 13.787 -2.474 -6.918 1.00 93.81 98 PRO A C 1
ATOM 772 O O . PRO A 1 98 ? 13.703 -3.635 -7.301 1.00 93.81 98 PRO A O 1
ATOM 775 N N . LEU A 1 99 ? 13.506 -2.110 -5.662 1.00 92.75 99 LEU A N 1
ATOM 776 C CA . LEU A 1 99 ? 13.156 -3.071 -4.611 1.00 92.75 99 LEU A CA 1
ATOM 777 C C . LEU A 1 99 ? 11.858 -3.824 -4.935 1.00 92.75 99 LEU A C 1
ATOM 779 O O . LEU A 1 99 ? 11.740 -5.018 -4.683 1.00 92.75 99 LEU A O 1
ATOM 783 N N . LEU A 1 100 ? 10.869 -3.131 -5.512 1.00 92.38 100 LEU A N 1
ATOM 784 C CA . LEU A 1 100 ? 9.623 -3.760 -5.951 1.00 92.38 100 LEU A CA 1
ATOM 785 C C . LEU A 1 100 ? 9.863 -4.821 -7.030 1.00 92.38 100 LEU A C 1
ATOM 787 O O . LEU A 1 100 ? 9.278 -5.896 -6.957 1.00 92.38 100 LEU A O 1
ATOM 791 N N . LYS A 1 101 ? 10.724 -4.530 -8.007 1.00 89.75 101 LYS A N 1
ATOM 792 C CA . LYS A 1 101 ? 11.102 -5.487 -9.053 1.00 89.75 101 LYS A CA 1
ATOM 793 C C . LYS A 1 101 ? 11.824 -6.706 -8.479 1.00 89.75 101 LYS A C 1
ATOM 795 O O . LYS A 1 101 ? 11.417 -7.830 -8.752 1.00 89.75 101 LYS A O 1
ATOM 800 N N . GLU A 1 102 ? 12.789 -6.478 -7.587 1.00 91.69 102 GLU A N 1
ATOM 801 C CA . GLU A 1 102 ? 13.518 -7.536 -6.879 1.00 91.69 102 GLU A CA 1
ATOM 802 C C . GLU A 1 102 ? 12.570 -8.484 -6.128 1.00 91.69 102 GLU A C 1
ATOM 804 O O . GLU A 1 102 ? 12.635 -9.698 -6.311 1.00 91.69 102 GLU A O 1
ATOM 809 N N . ARG A 1 103 ? 11.624 -7.943 -5.345 1.00 88.19 103 ARG A N 1
ATOM 810 C CA . ARG A 1 103 ? 10.647 -8.756 -4.599 1.00 88.19 103 ARG A CA 1
ATOM 811 C C . ARG A 1 103 ? 9.685 -9.548 -5.483 1.00 88.19 103 ARG A C 1
ATOM 813 O O . ARG A 1 103 ? 9.104 -10.523 -5.014 1.00 88.19 103 ARG A O 1
ATOM 820 N N . LEU A 1 104 ? 9.488 -9.120 -6.726 1.00 83.75 104 LEU A N 1
ATOM 821 C CA . LEU A 1 104 ? 8.621 -9.789 -7.694 1.00 83.75 104 LEU A CA 1
ATOM 822 C C . LEU A 1 104 ? 9.392 -10.708 -8.654 1.00 83.75 104 LEU A C 1
ATOM 824 O O . LEU A 1 104 ? 8.760 -11.411 -9.437 1.00 83.75 104 LEU A O 1
ATOM 828 N N . GLY A 1 105 ? 10.727 -10.732 -8.579 1.00 83.56 105 GLY A N 1
ATOM 829 C CA . GLY A 1 105 ? 11.581 -11.557 -9.435 1.00 83.56 105 GLY A CA 1
ATOM 830 C C . GLY A 1 105 ? 11.625 -11.107 -10.899 1.00 83.56 105 GLY A C 1
ATOM 831 O O . GLY A 1 105 ? 11.791 -11.954 -11.777 1.00 83.56 105 GLY A O 1
ATOM 832 N N . VAL A 1 106 ? 11.443 -9.806 -11.165 1.00 74.69 106 VAL A N 1
ATOM 833 C CA . VAL A 1 106 ? 11.387 -9.206 -12.519 1.00 74.69 106 VAL A CA 1
ATOM 834 C C . VAL A 1 106 ? 12.417 -8.106 -12.743 1.00 74.69 106 VAL A C 1
ATOM 836 O O . VAL A 1 106 ? 12.966 -7.578 -11.754 1.00 74.69 106 VAL A O 1
#

Organism: NCBI:txid1076179

Nearest PDB structures (foldseek):
  3d6w-assembly1_A  TM=9.262E-01  e=1.087E-08  Bacillus cereus ATCC 10987
  4g4k-assembly1_A  TM=8.619E-01  e=2.122E-05  Staphylococcus aureus
  4xxe-assembly1_D  TM=8.662E-01  e=4.111E-05  Staphylococcus aureus subsp. aureus COL
  2cod-assembly1_A  TM=2.917E-01  e=5.596E-02  Homo sapiens
  8rkd-assembly1_B  TM=2.693E-01  e=4.876E-01  Caulobacter vibrioides NA1000

InterPro domains:
  IPR007492 LytTR DNA-binding domain [PF04397] (9-104)
  IPR007492 LytTR DNA-binding domain [PS50930] (1-106)
  IPR007492 LytTR DNA-binding domain [SM00850] (8-105)
  IPR046947 Transcriptional regulatory protein LytR-like [PTHR37299] (7-105)

Radius of gyration: 13.3 Å; Cα contacts (8 Å, |Δi|>4): 204; chains: 1; bounding box: 33×27×34 Å

Foldseek 3Di:
DWWAFPVRDTDDDDLLQFFKWFDDPNWIWTDGLPGITTDPDDLVRCCVVCVVQQWDDQDPTMTGRLVQFPDWDQDPPQKIWTQGVNRDIDIRDNVCSVVSCVVVVD

Mean predicted aligned error: 2.68 Å